Protein AF-A0A2V8C2K3-F1 (afdb_monomer_lite)

Structure (mmCIF, N/CA/C/O backbone):
data_AF-A0A2V8C2K3-F1
#
_entry.id   AF-A0A2V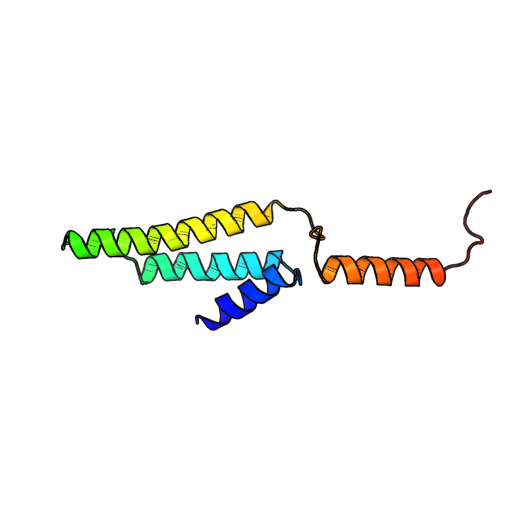8C2K3-F1
#
loop_
_atom_site.group_PDB
_atom_site.id
_atom_site.type_symbol
_atom_site.label_atom_id
_atom_site.label_alt_id
_atom_site.label_comp_id
_atom_site.label_asym_id
_atom_site.label_entity_id
_atom_site.label_seq_id
_atom_site.pdbx_PDB_ins_code
_atom_site.Cartn_x
_at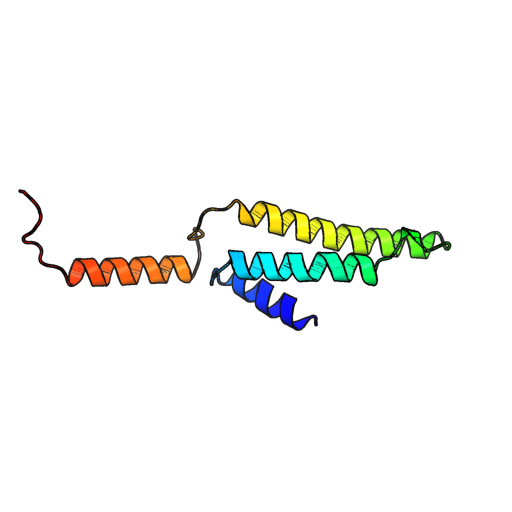om_site.Cartn_y
_atom_site.Cartn_z
_atom_site.occupancy
_atom_site.B_iso_or_equiv
_atom_site.auth_seq_id
_atom_site.auth_comp_id
_atom_site.auth_asym_id
_atom_site.auth_atom_id
_atom_site.pdbx_PDB_model_num
ATOM 1 N N . SER A 1 1 ? -3.426 -12.924 0.527 1.00 62.72 1 SER A N 1
ATOM 2 C CA . SER A 1 1 ? -2.215 -13.324 1.279 1.00 62.72 1 SER A CA 1
ATOM 3 C C . SER A 1 1 ? -1.201 -12.192 1.284 1.00 62.72 1 SER A C 1
ATOM 5 O O . SER A 1 1 ? -1.080 -11.531 0.259 1.00 62.72 1 SER A O 1
ATOM 7 N N . GLY A 1 2 ? -0.443 -11.988 2.371 1.00 72.12 2 GLY A N 1
ATOM 8 C CA . GLY A 1 2 ? 0.571 -10.917 2.471 1.00 72.12 2 GLY A CA 1
ATOM 9 C C . GLY A 1 2 ? 1.671 -10.963 1.398 1.00 72.12 2 GLY A C 1
ATOM 10 O O . GLY A 1 2 ? 2.245 -9.935 1.059 1.00 72.12 2 GLY A O 1
ATOM 11 N N . ALA A 1 3 ? 1.890 -12.123 0.770 1.00 75.06 3 ALA A N 1
ATOM 12 C CA . ALA A 1 3 ? 2.777 -12.268 -0.385 1.00 75.06 3 ALA A CA 1
ATOM 13 C C . ALA A 1 3 ? 2.422 -11.329 -1.560 1.00 75.06 3 ALA A C 1
ATOM 15 O O . ALA A 1 3 ? 3.325 -10.853 -2.240 1.00 75.06 3 ALA A O 1
ATOM 16 N N . MET A 1 4 ? 1.140 -10.997 -1.772 1.00 73.88 4 MET A N 1
ATOM 17 C CA . MET A 1 4 ? 0.737 -10.028 -2.806 1.00 73.88 4 MET A CA 1
ATOM 18 C C . MET A 1 4 ? 1.257 -8.618 -2.522 1.00 73.88 4 MET A C 1
ATOM 20 O O . MET A 1 4 ? 1.614 -7.916 -3.461 1.00 73.88 4 MET A O 1
ATOM 24 N N . LEU A 1 5 ? 1.345 -8.211 -1.252 1.00 76.50 5 LEU A N 1
ATOM 25 C CA . LEU A 1 5 ? 1.920 -6.915 -0.885 1.00 76.50 5 LEU A CA 1
ATOM 26 C C . LEU A 1 5 ? 3.429 -6.884 -1.103 1.00 76.50 5 LEU A C 1
ATOM 28 O O . LEU A 1 5 ? 3.951 -5.866 -1.538 1.00 76.50 5 LEU A O 1
ATOM 32 N N . ILE A 1 6 ? 4.121 -7.997 -0.849 1.00 80.44 6 ILE A N 1
ATOM 33 C CA . ILE A 1 6 ? 5.561 -8.105 -1.111 1.00 80.44 6 ILE A CA 1
ATOM 34 C C . ILE A 1 6 ? 5.818 -8.015 -2.617 1.00 80.44 6 ILE A C 1
ATOM 36 O O . ILE A 1 6 ? 6.627 -7.205 -3.055 1.00 80.44 6 ILE A O 1
ATOM 40 N N . VAL A 1 7 ? 5.093 -8.796 -3.421 1.00 78.88 7 VAL A N 1
ATOM 41 C CA . VAL A 1 7 ? 5.239 -8.787 -4.885 1.00 78.88 7 VAL A CA 1
ATOM 42 C C . VAL A 1 7 ? 4.834 -7.435 -5.479 1.00 78.88 7 VAL A C 1
ATOM 44 O O . VAL A 1 7 ? 5.563 -6.887 -6.303 1.00 78.88 7 VAL A O 1
ATOM 47 N N . GLY A 1 8 ? 3.709 -6.864 -5.038 1.00 75.94 8 GLY A N 1
ATOM 48 C CA . GLY A 1 8 ? 3.255 -5.541 -5.468 1.00 75.94 8 GLY A CA 1
ATOM 49 C C . GLY A 1 8 ? 4.237 -4.438 -5.075 1.00 75.94 8 GLY A C 1
ATOM 50 O O . GLY A 1 8 ? 4.598 -3.615 -5.910 1.00 75.94 8 GLY A O 1
ATOM 51 N N . GLY A 1 9 ? 4.740 -4.464 -3.839 1.00 78.19 9 GLY A N 1
ATOM 52 C CA . GLY A 1 9 ? 5.745 -3.522 -3.349 1.00 78.19 9 GLY A CA 1
ATOM 53 C C . GLY A 1 9 ? 7.064 -3.614 -4.115 1.00 78.19 9 GLY A C 1
ATOM 54 O O . GLY A 1 9 ? 7.602 -2.588 -4.516 1.00 78.19 9 GLY A O 1
ATOM 55 N N . LEU A 1 10 ? 7.553 -4.827 -4.396 1.00 82.00 10 LEU A N 1
ATOM 56 C CA . LEU A 1 10 ? 8.763 -5.036 -5.200 1.00 82.00 10 LEU A CA 1
ATOM 57 C C . LEU A 1 10 ? 8.589 -4.557 -6.647 1.00 82.00 10 LEU A C 1
ATOM 59 O O . LEU A 1 10 ? 9.504 -3.949 -7.192 1.00 82.00 10 LEU A O 1
ATOM 63 N N . SER A 1 11 ? 7.420 -4.777 -7.256 1.00 77.50 11 SER A N 1
ATOM 64 C CA . SER A 1 11 ? 7.092 -4.265 -8.596 1.00 77.50 11 SER A CA 1
ATOM 65 C C . SER A 1 11 ? 7.118 -2.734 -8.644 1.00 77.50 11 SER A C 1
ATOM 67 O O . SER A 1 11 ? 7.696 -2.164 -9.570 1.00 77.50 11 SER A O 1
ATOM 69 N N . VAL A 1 12 ? 6.560 -2.069 -7.626 1.00 80.38 12 VAL A N 1
ATOM 70 C CA . VAL A 1 12 ? 6.584 -0.603 -7.509 1.00 80.38 12 VAL A CA 1
ATOM 71 C C . VAL A 1 12 ? 8.003 -0.085 -7.269 1.00 80.38 12 VAL A C 1
ATOM 73 O O . VAL A 1 12 ? 8.421 0.847 -7.948 1.00 80.38 12 VAL A O 1
ATOM 76 N N . LEU A 1 13 ? 8.766 -0.704 -6.361 1.00 79.88 13 LEU A N 1
ATOM 77 C CA . LEU A 1 13 ? 10.144 -0.301 -6.049 1.00 79.88 13 LEU A CA 1
ATOM 78 C C . LEU A 1 13 ? 11.098 -0.485 -7.233 1.00 79.88 13 LEU A C 1
ATOM 80 O O . LEU A 1 13 ? 11.924 0.382 -7.496 1.00 79.88 13 LEU A O 1
ATOM 84 N N . ALA A 1 14 ? 10.983 -1.600 -7.953 1.00 78.06 14 ALA A N 1
ATOM 85 C CA . ALA A 1 14 ? 11.792 -1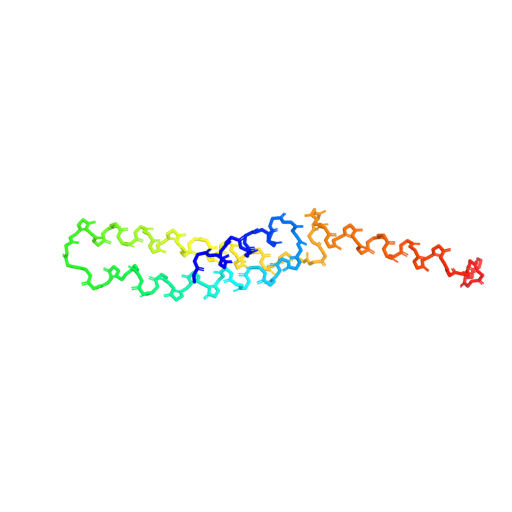.871 -9.138 1.00 78.06 14 ALA A CA 1
ATOM 86 C C . ALA A 1 14 ? 11.326 -1.069 -10.370 1.00 78.06 14 ALA A C 1
ATOM 88 O O . ALA A 1 14 ? 12.017 -1.026 -11.390 1.00 78.06 14 ALA A O 1
ATOM 89 N N . GLY A 1 15 ? 10.138 -0.456 -10.306 1.00 74.56 15 GLY A N 1
ATOM 90 C CA . GLY A 1 15 ? 9.512 0.207 -11.445 1.00 74.56 15 GLY A CA 1
ATOM 91 C C . GLY A 1 15 ? 9.215 -0.756 -12.599 1.00 74.56 15 GLY A C 1
ATOM 92 O O . GLY A 1 15 ? 9.236 -0.340 -13.752 1.00 74.56 15 GLY A O 1
ATOM 93 N N . VAL A 1 16 ? 8.971 -2.036 -12.297 1.00 74.81 16 VAL A N 1
ATOM 94 C CA . VAL A 1 16 ? 8.584 -3.060 -13.279 1.00 74.81 16 VAL A CA 1
ATOM 95 C C . VAL A 1 16 ? 7.066 -3.159 -13.266 1.00 74.81 16 VAL A C 1
ATOM 97 O O . VAL A 1 16 ? 6.487 -3.679 -12.311 1.00 74.81 16 VAL A O 1
ATOM 100 N N . LYS A 1 17 ? 6.409 -2.653 -14.312 1.00 79.50 17 LYS A N 1
ATOM 101 C CA . LYS A 1 17 ? 4.948 -2.510 -14.425 1.00 79.50 17 LYS A CA 1
ATOM 102 C C . LYS A 1 17 ? 4.309 -1.870 -13.176 1.00 79.50 17 LYS A C 1
ATOM 104 O O . LYS A 1 17 ? 3.374 -2.451 -12.610 1.00 79.50 17 LYS A O 1
ATOM 109 N N . PRO A 1 18 ? 4.757 -0.672 -12.751 1.00 80.88 18 PRO A N 1
ATOM 110 C CA . PRO A 1 18 ? 4.376 -0.064 -11.474 1.00 80.88 18 PRO A CA 1
ATOM 111 C C . PRO A 1 18 ? 2.859 0.104 -11.312 1.00 80.88 18 PRO A C 1
ATOM 113 O O . PRO A 1 18 ? 2.333 -0.139 -10.228 1.00 80.88 18 PRO A O 1
ATOM 116 N N . ARG A 1 19 ? 2.111 0.398 -12.386 1.00 84.44 19 ARG A N 1
ATOM 117 C CA . ARG A 1 19 ? 0.636 0.468 -12.336 1.00 84.44 19 ARG A CA 1
ATOM 118 C C . ARG A 1 19 ? -0.032 -0.840 -11.908 1.00 84.44 19 ARG A C 1
ATOM 120 O O . ARG A 1 19 ? -1.028 -0.798 -11.191 1.00 84.44 19 ARG A O 1
ATOM 127 N N . HIS A 1 20 ? 0.505 -1.992 -12.315 1.00 85.69 20 HIS A N 1
ATOM 128 C CA . HIS A 1 20 ? -0.041 -3.297 -11.928 1.00 85.69 20 HIS A CA 1
ATOM 129 C C . HIS A 1 20 ? 0.260 -3.599 -10.455 1.00 85.69 20 HIS A C 1
ATOM 131 O O . HIS A 1 20 ? -0.622 -4.073 -9.740 1.00 85.69 20 HIS A O 1
ATOM 137 N N . GLY A 1 21 ? 1.469 -3.265 -9.988 1.00 85.06 21 GLY A N 1
ATOM 138 C CA . GLY A 1 21 ? 1.836 -3.356 -8.574 1.00 85.06 21 GLY A CA 1
ATOM 139 C C . GLY A 1 21 ? 0.948 -2.478 -7.687 1.00 85.06 21 GLY A C 1
ATOM 140 O O . GLY A 1 21 ? 0.399 -2.962 -6.697 1.00 85.06 21 GLY A O 1
ATOM 141 N N . LEU A 1 22 ? 0.717 -1.222 -8.084 1.00 89.12 22 LEU A N 1
ATOM 142 C CA . LEU A 1 22 ? -0.176 -0.292 -7.382 1.00 89.12 22 LEU A CA 1
ATOM 143 C C . LEU A 1 22 ? -1.627 -0.789 -7.353 1.00 89.12 22 LEU A C 1
ATOM 145 O O . LEU A 1 22 ? -2.253 -0.781 -6.294 1.00 89.12 22 LEU A O 1
ATOM 149 N N . ALA A 1 23 ? -2.153 -1.277 -8.481 1.00 89.56 23 ALA A N 1
ATOM 150 C CA . ALA A 1 23 ? -3.498 -1.847 -8.541 1.00 89.56 23 ALA A CA 1
ATOM 151 C C . ALA A 1 23 ? -3.647 -3.073 -7.623 1.00 89.56 23 ALA A C 1
ATOM 153 O O . ALA A 1 23 ? -4.656 -3.203 -6.931 1.00 89.56 23 ALA A O 1
ATOM 154 N N . ALA A 1 24 ? -2.630 -3.939 -7.560 1.00 89.19 24 ALA A N 1
ATOM 155 C CA . ALA A 1 24 ? -2.615 -5.083 -6.653 1.00 89.19 24 ALA A CA 1
ATOM 156 C C . ALA A 1 24 ? -2.577 -4.654 -5.175 1.00 89.19 24 ALA A C 1
ATOM 158 O O . ALA A 1 24 ? -3.302 -5.223 -4.358 1.00 89.19 24 ALA A O 1
ATOM 159 N N . ILE A 1 25 ? -1.784 -3.631 -4.828 1.00 89.56 25 ILE A N 1
ATOM 160 C CA . ILE A 1 25 ? -1.730 -3.070 -3.469 1.00 89.56 25 ILE A CA 1
ATOM 161 C C . ILE A 1 25 ? -3.099 -2.514 -3.064 1.00 89.56 25 ILE A C 1
ATOM 163 O O . ILE A 1 25 ? -3.613 -2.878 -2.008 1.00 89.56 25 ILE A O 1
ATOM 167 N N . ILE A 1 26 ? -3.718 -1.684 -3.908 1.00 92.94 26 ILE A N 1
ATOM 168 C CA . ILE A 1 26 ? -5.046 -1.106 -3.647 1.00 92.94 26 ILE A CA 1
ATOM 169 C C . ILE A 1 26 ? -6.094 -2.217 -3.505 1.00 92.94 26 ILE A C 1
ATOM 171 O O . ILE A 1 26 ? -6.845 -2.247 -2.528 1.00 92.94 26 ILE A O 1
ATOM 175 N N . GLY A 1 27 ? -6.104 -3.163 -4.449 1.00 92.12 27 GLY A N 1
ATOM 176 C CA . GLY A 1 27 ? -7.031 -4.292 -4.465 1.00 92.12 27 GLY A CA 1
ATOM 177 C C . GLY A 1 27 ? -6.883 -5.226 -3.264 1.00 92.12 27 GLY A C 1
ATOM 178 O O . GLY A 1 27 ? -7.855 -5.864 -2.879 1.00 92.12 27 GLY A O 1
ATOM 179 N N . PHE A 1 28 ? -5.708 -5.285 -2.635 1.00 90.31 28 PHE A N 1
ATOM 180 C CA . PHE A 1 28 ? -5.504 -6.026 -1.392 1.00 90.31 28 PHE A CA 1
ATOM 181 C C . PHE A 1 28 ? -5.891 -5.209 -0.150 1.00 90.31 28 PHE A C 1
ATOM 183 O O . PHE A 1 28 ? -6.597 -5.716 0.723 1.00 90.31 28 PHE A O 1
ATOM 190 N N . LEU A 1 29 ? -5.443 -3.951 -0.060 1.00 92.75 29 LEU A N 1
ATOM 191 C CA . LEU A 1 29 ? -5.593 -3.121 1.140 1.00 92.75 29 LEU A CA 1
ATOM 192 C C . LEU A 1 29 ? -7.044 -2.733 1.434 1.00 92.75 29 LEU A C 1
ATOM 194 O O . LEU A 1 29 ? -7.417 -2.672 2.604 1.00 92.75 29 LEU A O 1
ATOM 198 N N . ILE A 1 30 ? -7.875 -2.492 0.419 1.00 93.94 30 ILE A N 1
ATOM 199 C CA . ILE A 1 30 ? -9.284 -2.127 0.632 1.00 93.94 30 ILE A CA 1
ATOM 200 C C . ILE A 1 30 ? -10.070 -3.270 1.301 1.00 93.94 30 ILE A C 1
ATOM 202 O O . ILE A 1 30 ? -10.575 -3.064 2.408 1.00 93.94 30 ILE A O 1
ATOM 206 N N . PRO A 1 31 ? -10.170 -4.479 0.712 1.00 93.31 31 PRO A N 1
ATOM 207 C CA . PRO A 1 31 ? -10.967 -5.550 1.303 1.00 93.31 31 PRO A CA 1
ATOM 208 C C . PRO A 1 31 ? -10.399 -6.033 2.638 1.00 93.31 31 PRO A C 1
ATOM 210 O O . PRO A 1 31 ? -11.175 -6.297 3.553 1.00 93.31 31 PRO A O 1
ATOM 213 N N . VAL A 1 32 ? -9.070 -6.105 2.795 1.00 92.62 32 VAL A N 1
ATOM 214 C CA . VAL A 1 32 ? -8.477 -6.561 4.062 1.00 92.62 32 VAL A CA 1
ATOM 215 C C . VAL A 1 32 ? -8.747 -5.570 5.196 1.00 92.62 32 VAL A C 1
ATOM 217 O O . VAL A 1 32 ? -9.068 -5.995 6.300 1.00 92.62 32 VAL A O 1
ATOM 220 N N . SER A 1 33 ? -8.711 -4.259 4.927 1.00 93.69 33 SER A N 1
ATOM 221 C CA . SER A 1 33 ? -9.049 -3.236 5.928 1.00 93.69 33 SER A CA 1
ATOM 222 C C . SER A 1 33 ? -10.509 -3.323 6.352 1.00 93.69 33 SER A C 1
ATOM 224 O O . SER A 1 33 ? -10.797 -3.236 7.540 1.00 93.69 33 SER A O 1
ATOM 226 N N . LEU A 1 34 ? -11.420 -3.546 5.397 1.00 93.19 34 LEU A N 1
ATOM 227 C CA . LEU A 1 34 ? -12.848 -3.693 5.682 1.00 93.19 34 LEU A CA 1
ATOM 228 C C . LEU A 1 34 ? -13.182 -4.981 6.447 1.00 93.19 34 LEU A C 1
ATOM 230 O O . LEU A 1 34 ? -14.166 -5.012 7.178 1.00 93.19 34 LEU A O 1
ATOM 234 N N . GLN A 1 35 ? -12.386 -6.040 6.281 1.00 93.00 35 GLN A N 1
ATOM 235 C CA . GLN A 1 35 ? -12.602 -7.320 6.959 1.00 93.00 35 GLN A CA 1
ATOM 236 C C . GLN A 1 35 ? -11.913 -7.399 8.325 1.00 93.00 35 GLN A C 1
ATOM 238 O O . GLN A 1 35 ? -12.509 -7.918 9.265 1.00 93.00 35 GLN A O 1
ATOM 243 N N . MET A 1 36 ? -10.673 -6.912 8.437 1.00 90.88 36 MET A N 1
ATOM 244 C CA . MET A 1 36 ? -9.846 -7.078 9.638 1.00 90.88 36 MET A CA 1
ATOM 245 C C . MET A 1 36 ? -9.941 -5.900 10.609 1.00 90.88 36 MET A C 1
ATOM 247 O O . MET A 1 36 ? -9.854 -6.135 11.806 1.00 90.88 36 MET A O 1
ATOM 251 N N . HIS A 1 37 ? -10.156 -4.669 10.124 1.00 94.25 37 HIS A N 1
ATOM 252 C CA . HIS A 1 37 ? -10.141 -3.456 10.954 1.00 94.25 37 HIS A CA 1
ATOM 253 C C . HIS A 1 37 ? -11.518 -2.796 11.079 1.00 94.25 37 HIS A C 1
ATOM 255 O O . HIS A 1 37 ? -11.718 -1.625 10.745 1.00 94.25 37 HIS A O 1
ATOM 261 N N . ARG A 1 38 ? -12.494 -3.575 11.558 1.00 92.94 38 ARG A N 1
ATOM 262 C CA . ARG A 1 38 ? -13.916 -3.199 11.677 1.00 92.94 38 ARG A CA 1
ATOM 263 C C . ARG A 1 38 ? -14.190 -2.358 12.927 1.00 92.94 38 ARG A C 1
ATOM 265 O O . ARG A 1 38 ? -14.996 -2.724 13.777 1.00 92.94 38 ARG A O 1
ATOM 272 N N . PHE A 1 39 ? -13.544 -1.199 13.038 1.00 93.50 39 PHE A N 1
ATOM 273 C CA . PHE A 1 39 ? -13.669 -0.313 14.207 1.00 93.50 39 PHE A CA 1
ATOM 274 C C . PHE A 1 39 ? -15.109 0.167 14.484 1.00 93.50 39 PHE A C 1
ATOM 276 O O . PHE A 1 39 ? -15.424 0.600 15.591 1.00 93.50 39 PHE A O 1
ATOM 283 N N . TRP A 1 40 ? -15.996 0.124 13.486 1.00 93.38 40 TRP A N 1
ATOM 284 C CA . TRP A 1 40 ? -17.408 0.501 13.620 1.00 93.38 40 TRP A CA 1
ATOM 285 C C . TRP A 1 40 ? -18.256 -0.527 14.382 1.00 93.38 40 TRP A C 1
ATOM 287 O O . TRP A 1 40 ? -19.338 -0.175 14.842 1.00 93.38 40 TRP A O 1
ATOM 297 N N . GLU A 1 41 ? -17.779 -1.762 14.539 1.00 94.31 41 GLU A N 1
ATOM 298 C CA . GLU A 1 41 ? -18.455 -2.822 15.304 1.00 94.31 41 GLU A CA 1
ATOM 299 C C . GLU A 1 41 ? -17.897 -3.003 16.719 1.00 94.31 41 GLU A C 1
ATOM 301 O O . GLU A 1 41 ? -18.502 -3.701 17.531 1.00 94.31 41 GLU A O 1
ATOM 306 N N . GLU A 1 42 ? -16.769 -2.363 17.030 1.00 95.19 42 GLU A N 1
ATOM 307 C CA . GLU A 1 42 ? -16.131 -2.455 18.340 1.00 95.19 42 GLU A CA 1
ATOM 308 C C . GLU A 1 42 ? -16.806 -1.518 19.355 1.00 95.19 42 GLU A C 1
ATOM 310 O O . GLU A 1 42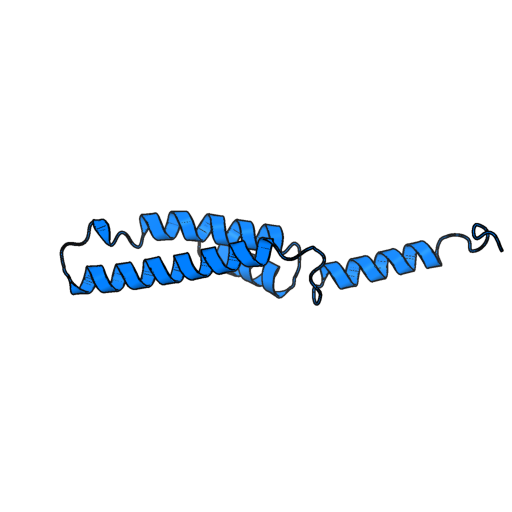 ? -17.071 -0.342 19.074 1.00 95.19 42 GLU A O 1
ATOM 315 N N . GLN A 1 43 ? -17.084 -2.054 20.545 1.00 94.56 43 GLN A N 1
ATOM 316 C CA . GLN A 1 43 ? -17.742 -1.335 21.639 1.00 94.56 43 GLN A CA 1
ATOM 317 C C . GLN A 1 43 ? -16.756 -0.886 22.714 1.00 94.56 43 GLN A C 1
ATOM 319 O O . GLN A 1 43 ? -17.012 0.110 23.391 1.00 94.56 43 GLN A O 1
ATOM 324 N N . ASP A 1 44 ? -1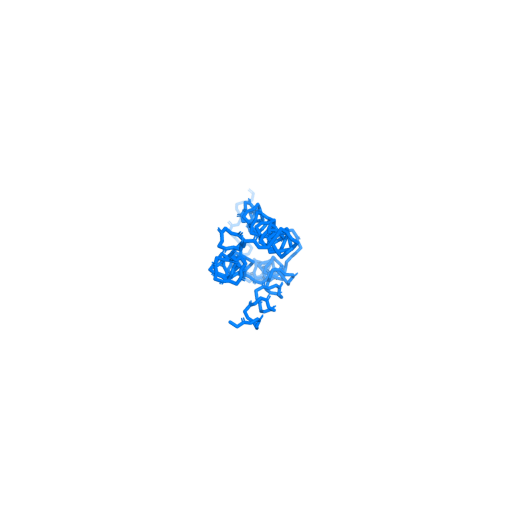5.629 -1.585 22.855 1.00 96.62 44 ASP A N 1
ATOM 325 C CA . ASP A 1 44 ? -14.568 -1.174 23.761 1.00 96.62 44 ASP A CA 1
ATOM 326 C C . ASP A 1 44 ? -13.824 0.061 23.203 1.00 96.62 44 ASP A C 1
ATOM 328 O O . ASP A 1 44 ? -13.311 0.014 22.078 1.00 96.62 44 ASP A O 1
ATOM 332 N N . PRO A 1 45 ? -13.745 1.184 23.945 1.00 94.62 45 PRO A N 1
ATOM 333 C CA . PRO A 1 45 ? -13.129 2.413 23.445 1.00 94.62 45 PRO A CA 1
ATOM 334 C C . PRO A 1 45 ? -11.650 2.272 23.057 1.00 94.62 45 PRO A C 1
ATOM 336 O O . PRO A 1 45 ? -11.223 2.875 22.068 1.00 94.62 45 PRO A O 1
ATOM 339 N N . GLU A 1 46 ? -10.865 1.483 23.797 1.00 96.00 46 GLU A N 1
ATOM 340 C CA . GLU A 1 46 ? -9.430 1.318 23.532 1.00 96.00 46 GLU A CA 1
ATOM 341 C C . GLU A 1 46 ? -9.189 0.472 22.279 1.00 96.00 46 GLU A C 1
ATOM 343 O O . GLU A 1 46 ? -8.398 0.845 21.400 1.00 96.00 46 GLU A O 1
ATOM 348 N N . LYS A 1 47 ? -9.920 -0.638 22.142 1.00 94.88 47 LYS A N 1
ATOM 349 C CA . LYS A 1 47 ? -9.874 -1.471 20.935 1.00 94.88 47 LYS A CA 1
ATOM 350 C C . LYS A 1 47 ? -10.376 -0.714 19.718 1.00 94.88 47 LYS A C 1
ATOM 352 O O . LYS A 1 47 ? -9.720 -0.737 18.679 1.00 94.88 47 LYS A O 1
ATOM 357 N N . LYS A 1 48 ? -11.472 0.037 19.845 1.00 96.38 48 LYS A N 1
ATOM 358 C CA . LYS A 1 48 ? -12.016 0.850 18.751 1.00 96.38 48 LYS A CA 1
ATOM 359 C C . LYS A 1 48 ? -10.999 1.864 18.243 1.00 96.38 48 LYS A C 1
ATOM 361 O O . LYS A 1 48 ? -10.847 2.024 17.030 1.00 96.38 48 LYS A O 1
ATOM 366 N N . MET A 1 49 ? -10.287 2.537 19.148 1.00 97.12 49 MET A N 1
ATOM 367 C CA . MET A 1 49 ? -9.230 3.476 18.775 1.00 97.12 49 MET A CA 1
ATOM 368 C C . MET A 1 49 ? -8.093 2.763 18.034 1.00 97.12 49 MET A C 1
ATOM 370 O O . MET A 1 49 ? -7.650 3.235 16.987 1.00 97.12 49 MET A O 1
ATOM 374 N N . THR A 1 50 ? -7.668 1.603 18.533 1.00 96.56 50 THR A N 1
ATOM 375 C CA . THR A 1 50 ? -6.601 0.796 17.928 1.00 96.56 50 THR A CA 1
ATOM 376 C C . THR A 1 50 ? -6.979 0.339 16.515 1.00 96.56 50 THR A C 1
ATOM 378 O O . THR A 1 50 ? -6.235 0.589 15.564 1.00 96.56 50 THR A O 1
ATOM 381 N N . GLU A 1 51 ? -8.174 -0.227 16.339 1.00 96.38 51 GLU A N 1
ATOM 382 C CA . GLU A 1 51 ? -8.699 -0.646 15.034 1.00 96.38 51 GLU A CA 1
ATOM 383 C C . GLU A 1 51 ? -8.857 0.532 14.064 1.00 96.38 51 GLU A C 1
ATOM 385 O O . GLU A 1 51 ? -8.498 0.428 12.889 1.00 96.38 51 GLU A O 1
ATOM 390 N N . THR A 1 52 ? -9.306 1.692 14.554 1.00 96.56 52 THR A N 1
ATOM 391 C CA . THR A 1 52 ? -9.394 2.917 13.740 1.00 96.56 52 THR A CA 1
ATOM 392 C C . THR A 1 52 ? -8.014 3.340 13.233 1.00 96.56 52 THR A C 1
ATOM 394 O O . THR A 1 52 ? -7.865 3.683 12.060 1.00 96.56 52 THR A O 1
ATOM 397 N N . ILE A 1 53 ? -6.980 3.286 14.081 1.00 96.88 53 ILE A N 1
ATOM 398 C CA . ILE A 1 53 ? -5.602 3.625 13.693 1.00 96.88 53 ILE A CA 1
ATOM 399 C C . ILE A 1 53 ? -5.098 2.676 12.602 1.00 96.88 53 ILE A C 1
ATOM 401 O O . ILE A 1 53 ? -4.514 3.131 11.616 1.00 96.88 53 ILE A O 1
ATOM 405 N N . HIS A 1 54 ? -5.313 1.368 12.749 1.00 95.56 54 HIS A N 1
ATOM 406 C CA . HIS A 1 54 ? -4.881 0.392 11.749 1.00 95.56 54 HIS A CA 1
ATOM 407 C C . HIS A 1 54 ? -5.628 0.546 10.419 1.00 95.56 54 HIS A C 1
ATOM 409 O O . HIS A 1 54 ? -4.995 0.555 9.359 1.00 95.56 54 HIS A O 1
ATOM 415 N N . PHE A 1 55 ? -6.942 0.771 10.470 1.00 96.44 55 PHE A N 1
ATOM 416 C CA . PHE A 1 55 ? -7.744 1.094 9.294 1.00 96.44 55 PHE A CA 1
ATOM 417 C C . PHE A 1 55 ? -7.201 2.334 8.570 1.00 96.44 55 PHE A C 1
ATOM 419 O O . PHE A 1 55 ? -6.928 2.292 7.369 1.00 96.44 55 PHE A O 1
ATOM 426 N N . MET A 1 56 ? -6.970 3.425 9.305 1.00 97.06 56 MET A N 1
ATOM 427 C CA . MET A 1 56 ? -6.483 4.683 8.732 1.00 97.06 56 MET A CA 1
ATOM 428 C C . MET A 1 56 ? -5.068 4.567 8.160 1.00 97.06 56 MET A C 1
ATOM 430 O O . MET A 1 56 ? -4.795 5.154 7.115 1.00 97.06 56 MET A O 1
ATOM 434 N N . LYS A 1 57 ? -4.180 3.769 8.768 1.00 95.81 57 LYS A N 1
ATOM 435 C CA . LYS A 1 57 ? -2.858 3.463 8.191 1.00 95.81 57 LYS A CA 1
ATOM 436 C C . LYS A 1 57 ? -2.986 2.819 6.812 1.00 95.81 57 LYS A C 1
ATOM 438 O O . LYS A 1 57 ? -2.318 3.251 5.874 1.00 95.81 57 LYS A O 1
ATOM 443 N N . ASN A 1 58 ? -3.872 1.837 6.661 1.00 95.12 58 ASN A N 1
ATOM 444 C CA . ASN A 1 58 ? -4.093 1.203 5.363 1.00 95.12 58 ASN A CA 1
ATOM 445 C C . ASN A 1 58 ? -4.740 2.166 4.359 1.00 95.12 58 ASN A C 1
ATOM 447 O O . ASN A 1 58 ? -4.361 2.163 3.190 1.00 95.12 58 ASN A O 1
ATOM 451 N N . MET A 1 59 ? -5.665 3.028 4.795 1.00 96.75 59 MET A N 1
ATOM 452 C CA . MET A 1 59 ? -6.265 4.045 3.920 1.00 96.75 59 MET A CA 1
ATOM 453 C C . MET A 1 59 ? -5.249 5.094 3.460 1.00 96.75 59 MET A C 1
ATOM 455 O O . MET A 1 59 ? -5.281 5.498 2.300 1.00 96.75 59 MET A O 1
ATOM 459 N N . ALA A 1 60 ? -4.299 5.482 4.315 1.00 96.44 60 ALA A N 1
ATOM 460 C CA . ALA A 1 60 ? -3.198 6.360 3.927 1.00 96.44 60 ALA A CA 1
ATOM 461 C C . ALA A 1 60 ? -2.319 5.718 2.838 1.00 96.44 60 ALA A C 1
ATOM 463 O O . ALA A 1 60 ? -1.962 6.382 1.865 1.00 96.44 60 ALA A O 1
ATOM 464 N N . LEU A 1 61 ? -2.028 4.416 2.952 1.00 94.38 61 LEU A N 1
ATOM 465 C CA . LEU A 1 61 ? -1.295 3.663 1.927 1.00 94.38 61 LEU A CA 1
ATOM 466 C C . LEU A 1 61 ? -2.079 3.543 0.612 1.00 94.38 61 LEU A C 1
ATOM 468 O O . LEU A 1 61 ? -1.493 3.692 -0.459 1.00 94.38 61 LEU A O 1
ATOM 472 N N . VAL A 1 62 ? -3.398 3.324 0.670 1.00 95.12 62 VAL A N 1
ATOM 473 C CA . VAL A 1 62 ? -4.266 3.352 -0.521 1.00 95.12 62 VAL A CA 1
ATOM 474 C C . VAL A 1 62 ? -4.241 4.735 -1.173 1.00 95.12 62 VAL A C 1
ATOM 476 O O . VAL A 1 62 ? -4.074 4.830 -2.386 1.00 95.12 62 VAL A O 1
ATOM 479 N N . GLY A 1 63 ? -4.347 5.806 -0.382 1.00 95.06 63 GLY A N 1
ATOM 480 C CA . GLY A 1 63 ? -4.247 7.183 -0.865 1.00 95.06 63 GLY A CA 1
ATOM 481 C C . GLY A 1 63 ? -2.917 7.457 -1.567 1.00 95.06 63 GLY A C 1
ATOM 482 O O . GLY A 1 63 ? -2.912 7.972 -2.682 1.00 95.06 63 GLY A O 1
ATOM 483 N N . ALA A 1 64 ? -1.798 7.037 -0.970 1.00 93.56 64 ALA A N 1
ATOM 484 C CA . ALA A 1 64 ? -0.479 7.134 -1.593 1.00 93.56 64 ALA A CA 1
ATOM 485 C C . ALA A 1 64 ? -0.392 6.325 -2.900 1.00 93.56 64 ALA A C 1
ATOM 487 O O . ALA A 1 64 ? 0.123 6.810 -3.902 1.00 93.56 64 ALA A O 1
ATOM 488 N N . ALA A 1 65 ? -0.942 5.110 -2.935 1.00 92.06 65 ALA A N 1
ATOM 489 C CA . ALA A 1 65 ? -0.948 4.311 -4.155 1.00 92.06 65 ALA A CA 1
ATOM 490 C C . ALA A 1 65 ? -1.781 4.964 -5.278 1.00 92.06 65 ALA A C 1
ATOM 492 O O . ALA A 1 65 ? -1.383 4.937 -6.443 1.00 92.06 65 ALA A O 1
ATOM 493 N N . LEU A 1 66 ? -2.909 5.596 -4.935 1.00 92.88 66 LEU A N 1
ATOM 494 C CA . LEU A 1 66 ? -3.752 6.332 -5.881 1.00 92.88 66 LEU A CA 1
ATOM 495 C C . LEU A 1 66 ? -3.061 7.583 -6.436 1.00 92.88 66 LEU A C 1
ATOM 497 O O . LEU A 1 66 ? -3.183 7.856 -7.631 1.00 92.88 66 LEU A O 1
ATOM 501 N N . THR A 1 67 ? -2.320 8.332 -5.613 1.00 92.50 67 THR A N 1
ATOM 502 C CA . THR A 1 67 ? -1.556 9.491 -6.103 1.00 92.50 67 THR A CA 1
ATOM 503 C C . THR A 1 67 ? -0.408 9.055 -7.010 1.00 92.50 67 THR A C 1
ATOM 505 O O . THR A 1 67 ? -0.190 9.6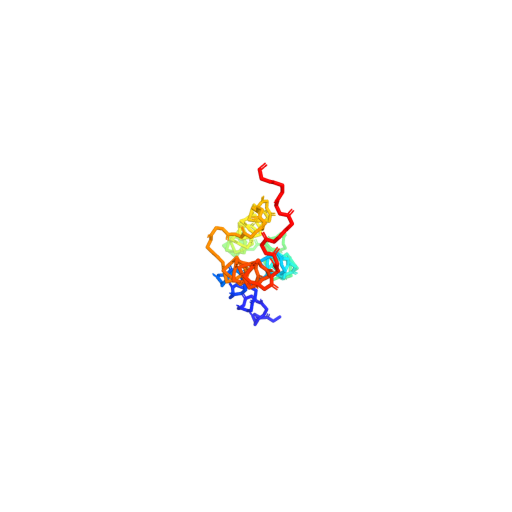71 -8.050 1.00 92.50 67 THR A O 1
ATOM 508 N N . MET A 1 68 ? 0.268 7.946 -6.694 1.00 89.00 68 MET A N 1
ATOM 509 C CA . MET A 1 68 ? 1.330 7.391 -7.540 1.00 89.00 68 MET A CA 1
ATOM 510 C C . MET A 1 68 ? 0.825 6.910 -8.909 1.00 89.00 68 MET A C 1
ATOM 512 O O . MET A 1 68 ? 1.573 6.972 -9.882 1.00 89.00 68 MET A O 1
ATOM 516 N N . LEU A 1 69 ? -0.443 6.492 -9.032 1.00 87.88 69 LEU A N 1
ATOM 517 C CA . LEU A 1 69 ? -1.044 6.152 -10.332 1.00 87.88 69 LEU A CA 1
ATOM 518 C C . LEU A 1 69 ? -1.152 7.349 -11.292 1.00 87.88 69 LEU A C 1
ATOM 520 O O . LEU A 1 69 ? -1.305 7.135 -12.494 1.00 87.88 69 LEU A O 1
ATOM 524 N N . GLN A 1 70 ? -1.075 8.585 -10.788 1.00 89.00 70 GLN A N 1
ATOM 525 C CA . GLN A 1 70 ? -1.077 9.798 -11.616 1.00 89.00 70 GLN A CA 1
ATOM 526 C C . GLN A 1 70 ? 0.294 10.089 -12.246 1.00 89.00 70 GLN A C 1
ATOM 528 O O . GLN A 1 70 ? 0.401 10.945 -13.122 1.00 89.00 70 GLN A O 1
ATOM 533 N N . ILE A 1 71 ? 1.352 9.392 -11.819 1.00 86.31 71 ILE A N 1
ATOM 534 C CA . ILE A 1 71 ? 2.694 9.551 -12.379 1.00 86.31 71 ILE A CA 1
ATOM 535 C C . ILE A 1 71 ? 2.750 8.830 -13.732 1.00 86.31 71 ILE A C 1
ATOM 537 O O . ILE A 1 71 ? 2.526 7.619 -13.811 1.00 86.31 71 ILE A O 1
ATOM 541 N N . ASN A 1 72 ? 3.061 9.575 -14.797 1.00 81.81 72 ASN A N 1
ATOM 542 C CA . ASN A 1 72 ? 3.180 9.031 -16.151 1.00 81.81 72 ASN A CA 1
ATOM 543 C C . ASN A 1 72 ? 4.312 7.997 -16.249 1.00 81.81 72 ASN A C 1
ATOM 545 O O . ASN A 1 72 ? 5.371 8.153 -15.643 1.00 81.81 72 ASN A O 1
ATOM 549 N N . GLU A 1 73 ? 4.086 6.944 -17.036 1.00 77.12 73 GLU A N 1
ATOM 550 C CA . GLU A 1 73 ? 5.108 5.942 -17.345 1.00 77.12 73 GLU A CA 1
ATOM 551 C C . GLU A 1 73 ? 5.930 6.350 -18.586 1.00 77.12 73 GLU A C 1
ATOM 553 O O . GLU A 1 73 ? 5.357 6.876 -19.545 1.00 77.12 73 GLU A O 1
ATOM 558 N N . PRO A 1 74 ? 7.236 6.030 -18.634 1.00 79.12 74 PRO A N 1
ATOM 559 C CA . PRO A 1 74 ? 8.003 5.342 -17.593 1.00 79.12 74 PRO A CA 1
ATOM 560 C C . PRO A 1 74 ? 8.327 6.266 -16.412 1.00 79.12 74 PRO A C 1
ATOM 562 O O . PRO A 1 74 ? 8.507 7.470 -16.578 1.00 79.12 74 PRO A O 1
ATOM 565 N N . TRP A 1 75 ? 8.400 5.700 -15.205 1.00 80.19 75 TRP A N 1
ATOM 566 C CA . TRP A 1 75 ? 8.831 6.468 -14.036 1.00 80.19 75 TRP A CA 1
ATOM 567 C C . TRP A 1 75 ? 10.295 6.907 -14.199 1.00 80.19 75 TRP A C 1
ATOM 569 O O . TRP A 1 75 ? 11.082 6.120 -14.736 1.00 80.19 75 TRP A O 1
ATOM 579 N N . PRO A 1 76 ? 10.683 8.103 -13.702 1.00 72.81 76 PRO A N 1
ATOM 580 C CA . PRO A 1 76 ? 12.012 8.687 -13.931 1.00 72.81 76 PRO A CA 1
ATOM 581 C C . PRO A 1 76 ? 13.183 7.770 -13.566 1.00 72.81 76 PRO A C 1
ATOM 583 O O . PRO A 1 76 ? 14.235 7.827 -14.192 1.00 72.81 76 PRO A O 1
ATOM 586 N N . VAL A 1 77 ? 12.991 6.912 -12.561 1.00 76.25 77 VAL A N 1
ATOM 587 C CA . VAL A 1 77 ? 13.931 5.857 -12.178 1.00 76.25 77 VAL A CA 1
ATOM 588 C C . VAL A 1 77 ? 13.154 4.544 -12.153 1.00 76.25 77 VAL A C 1
ATOM 590 O O . VAL A 1 77 ? 12.460 4.241 -11.186 1.00 76.25 77 VAL A O 1
ATOM 593 N N . SER A 1 78 ? 13.209 3.790 -13.250 1.00 81.69 78 SER A N 1
ATOM 594 C CA . SER A 1 78 ? 12.555 2.484 -13.374 1.00 81.69 78 SER A CA 1
ATOM 595 C C . SER A 1 78 ? 13.325 1.557 -14.310 1.00 81.69 78 SER A C 1
ATOM 597 O O . SER A 1 78 ? 13.914 2.011 -15.292 1.00 81.69 78 SER A O 1
ATOM 599 N N . ILE A 1 79 ? 13.292 0.248 -14.029 1.00 77.00 79 ILE A N 1
ATOM 600 C CA . ILE A 1 79 ? 13.887 -0.768 -14.915 1.00 77.00 79 ILE A CA 1
ATOM 601 C C . ILE A 1 79 ? 13.183 -0.769 -16.281 1.00 77.00 79 ILE A C 1
ATOM 603 O O . ILE A 1 79 ? 13.839 -0.911 -17.312 1.00 77.00 79 ILE A O 1
ATOM 607 N N . ASP A 1 80 ? 11.864 -0.552 -16.306 1.00 75.00 80 ASP A N 1
ATOM 608 C CA . ASP A 1 80 ? 11.098 -0.453 -17.553 1.00 75.00 80 ASP A CA 1
ATOM 609 C C . ASP A 1 80 ? 11.533 0.748 -18.413 1.00 75.00 80 ASP A C 1
ATOM 611 O O . ASP A 1 80 ? 11.567 0.637 -19.641 1.00 75.00 80 ASP A O 1
ATOM 615 N N . GLY A 1 81 ? 11.890 1.878 -17.787 1.00 73.06 81 GLY A N 1
ATOM 616 C CA . GLY A 1 81 ? 12.456 3.041 -18.475 1.00 73.06 81 GLY A CA 1
ATOM 617 C C . GLY A 1 81 ? 13.799 2.721 -19.128 1.00 73.06 81 GLY A C 1
ATOM 618 O O . GLY A 1 81 ? 13.941 2.881 -20.338 1.00 73.06 81 GLY A O 1
ATOM 619 N N . ALA A 1 82 ? 14.736 2.158 -18.358 1.00 75.06 82 ALA A N 1
ATOM 620 C CA . ALA A 1 82 ? 16.056 1.776 -18.865 1.00 75.06 82 ALA A CA 1
ATOM 621 C C . ALA A 1 82 ? 15.973 0.773 -20.034 1.00 75.06 82 ALA A C 1
ATOM 623 O O . ALA A 1 82 ? 16.656 0.932 -21.044 1.00 75.06 82 ALA A O 1
ATOM 624 N N . ARG A 1 83 ? 15.077 -0.222 -19.941 1.00 69.44 83 ARG A N 1
ATOM 625 C CA . ARG A 1 83 ? 14.866 -1.214 -21.006 1.00 69.44 83 ARG A CA 1
ATOM 626 C C . ARG A 1 83 ? 14.291 -0.597 -22.284 1.00 69.44 83 ARG A C 1
ATOM 628 O O . ARG A 1 83 ? 14.690 -0.984 -23.381 1.00 69.44 83 ARG A O 1
ATOM 635 N N . ARG A 1 84 ? 13.346 0.344 -22.162 1.00 69.69 84 ARG A N 1
ATOM 636 C CA . ARG A 1 84 ? 12.772 1.050 -23.323 1.00 69.69 84 ARG A CA 1
ATOM 637 C C . ARG A 1 84 ? 13.821 1.861 -24.070 1.00 69.69 84 ARG A C 1
ATOM 639 O O . ARG A 1 84 ? 13.804 1.860 -25.301 1.00 69.69 84 ARG A O 1
ATOM 646 N N . ASP A 1 85 ? 14.712 2.521 -23.341 1.00 72.00 85 ASP A N 1
ATOM 647 C CA . ASP A 1 85 ? 15.775 3.323 -23.938 1.00 72.00 85 ASP A CA 1
ATOM 648 C C . ASP A 1 85 ? 16.758 2.431 -24.709 1.00 72.00 85 ASP A C 1
ATOM 650 O O . ASP A 1 85 ? 17.023 2.688 -25.883 1.00 72.00 85 ASP A O 1
ATOM 654 N N . GLU A 1 86 ? 17.209 1.317 -24.121 1.00 69.38 86 GLU A N 1
ATOM 655 C CA . GLU A 1 86 ? 18.056 0.330 -24.810 1.00 69.38 86 GLU A CA 1
ATOM 656 C C . GLU A 1 86 ? 17.396 -0.232 -26.082 1.00 69.38 86 GLU A C 1
ATOM 658 O O . GLU A 1 86 ? 18.019 -0.271 -27.146 1.00 69.38 86 GLU A O 1
ATOM 663 N N . GLU A 1 87 ? 16.118 -0.625 -26.019 1.00 70.62 87 GLU A N 1
ATOM 664 C CA . GLU A 1 87 ? 15.376 -1.125 -27.185 1.00 70.62 87 GLU A CA 1
ATOM 665 C C . GLU A 1 87 ? 15.232 -0.059 -28.291 1.00 70.62 87 GLU A C 1
ATOM 667 O O . GLU A 1 87 ? 15.282 -0.388 -29.482 1.00 70.62 87 GLU A O 1
ATOM 672 N N . MET A 1 88 ? 15.079 1.219 -27.923 1.00 65.69 88 MET A N 1
ATOM 673 C CA . MET A 1 88 ? 15.059 2.342 -28.864 1.00 65.69 88 MET A CA 1
ATOM 674 C C . MET A 1 88 ? 16.421 2.518 -29.545 1.00 65.69 88 MET A C 1
ATOM 676 O O . MET A 1 88 ? 16.472 2.585 -30.776 1.00 65.69 88 MET A O 1
ATOM 680 N N . PHE A 1 89 ? 17.519 2.519 -28.783 1.00 65.94 89 PHE A N 1
ATOM 681 C CA . PHE A 1 89 ? 18.875 2.617 -29.331 1.00 65.94 89 PHE A CA 1
ATOM 682 C C . PHE A 1 89 ? 19.207 1.455 -30.264 1.00 65.94 89 PHE A C 1
ATOM 684 O O . PHE A 1 89 ? 19.754 1.683 -31.338 1.00 65.94 89 PHE A O 1
ATOM 691 N N . VAL A 1 90 ? 18.827 0.223 -29.920 1.00 68.19 90 VAL A N 1
ATOM 692 C CA . VAL A 1 90 ? 19.025 -0.943 -30.798 1.00 68.19 90 VAL A CA 1
ATOM 693 C C . VAL A 1 90 ? 18.198 -0.813 -32.082 1.00 68.19 90 VAL A C 1
ATOM 695 O O . VAL A 1 90 ? 18.689 -1.113 -33.171 1.00 68.19 90 VAL A O 1
ATOM 698 N N . ARG A 1 91 ? 16.956 -0.314 -31.995 1.00 64.88 91 ARG A N 1
ATOM 699 C CA . ARG A 1 91 ? 16.115 -0.060 -33.178 1.00 64.88 91 ARG A CA 1
ATOM 700 C C . ARG A 1 91 ? 16.653 1.049 -34.079 1.00 64.88 91 ARG A C 1
ATOM 702 O O . ARG A 1 91 ? 16.489 0.933 -35.291 1.00 64.88 91 ARG A O 1
ATOM 709 N N . LEU A 1 92 ? 17.251 2.097 -33.514 1.00 66.94 92 LEU A N 1
ATOM 710 C CA . LEU A 1 92 ? 17.854 3.203 -34.266 1.00 66.94 92 LEU A CA 1
ATOM 711 C C . LEU A 1 92 ? 19.232 2.827 -34.826 1.00 66.94 92 LEU A C 1
ATOM 713 O O . LEU A 1 92 ? 19.512 3.094 -35.987 1.00 66.94 92 LEU A O 1
ATOM 717 N N . GLY A 1 93 ? 20.058 2.125 -34.051 1.00 66.56 93 GLY A N 1
ATOM 718 C CA . GLY A 1 93 ? 21.354 1.606 -34.494 1.00 66.56 93 GLY A CA 1
ATOM 719 C C . GLY A 1 93 ? 21.240 0.505 -35.555 1.00 66.56 93 GLY A C 1
ATOM 720 O O . GLY A 1 93 ? 22.174 0.298 -36.323 1.00 66.56 93 GLY A O 1
ATOM 721 N N . GLY A 1 94 ? 20.090 -0.177 -35.627 1.00 67.06 94 GLY A N 1
ATOM 722 C CA . GLY A 1 94 ? 19.788 -1.213 -36.619 1.00 67.06 94 GLY A CA 1
ATOM 723 C C . GLY A 1 94 ? 18.968 -0.759 -37.836 1.00 67.06 94 GLY A C 1
ATOM 724 O O . GLY A 1 94 ? 18.706 -1.587 -38.709 1.00 67.06 94 GLY A O 1
ATOM 725 N N . ARG A 1 95 ? 18.535 0.510 -37.927 1.00 61.34 95 ARG A N 1
ATOM 726 C CA . ARG A 1 95 ? 17.757 1.036 -39.067 1.00 61.34 95 ARG A CA 1
ATOM 727 C C . ARG A 1 95 ? 18.492 2.169 -39.781 1.00 61.34 95 ARG A C 1
ATOM 729 O O . ARG A 1 95 ? 18.549 3.288 -39.295 1.00 61.34 95 ARG A O 1
ATOM 736 N N . ASP A 1 96 ? 19.016 1.806 -40.954 1.00 65.00 96 ASP A N 1
ATOM 737 C CA . ASP A 1 96 ? 19.387 2.617 -42.123 1.00 65.00 96 ASP A CA 1
ATOM 738 C C . ASP A 1 96 ? 19.361 4.147 -41.919 1.00 65.00 96 ASP A C 1
ATOM 740 O O . ASP A 1 96 ? 18.330 4.810 -42.048 1.00 65.00 96 ASP A O 1
ATOM 744 N N . LEU A 1 97 ? 20.547 4.728 -41.723 1.00 56.91 97 LEU A N 1
ATOM 745 C CA . LEU A 1 97 ? 20.811 6.175 -41.680 1.00 56.91 97 LEU A CA 1
ATOM 746 C C . LEU A 1 97 ? 20.490 6.913 -43.005 1.00 56.91 97 LEU A C 1
ATOM 748 O O . LEU A 1 97 ? 20.814 8.086 -43.154 1.00 56.91 97 LEU A O 1
ATOM 752 N N . ARG A 1 98 ? 19.868 6.244 -43.986 1.00 60.16 98 ARG A N 1
ATOM 753 C CA . ARG A 1 98 ? 19.537 6.779 -45.319 1.00 60.16 98 ARG A CA 1
ATOM 754 C C . ARG A 1 98 ? 18.161 7.439 -45.424 1.00 60.16 98 ARG A C 1
ATOM 756 O O . ARG A 1 98 ? 17.847 7.985 -46.475 1.00 60.16 98 ARG A O 1
ATOM 763 N N . ALA A 1 99 ? 17.334 7.374 -44.381 1.00 57.03 99 ALA A N 1
ATOM 764 C CA . ALA A 1 99 ? 15.968 7.907 -44.413 1.00 57.03 99 ALA A CA 1
ATOM 765 C C . ALA A 1 99 ? 15.820 9.318 -43.812 1.00 57.03 99 ALA A C 1
ATOM 767 O O . ALA A 1 99 ? 14.702 9.824 -43.730 1.00 57.03 99 ALA A O 1
ATOM 768 N N . LEU A 1 100 ? 16.913 9.961 -43.393 1.00 56.72 100 LEU A N 1
ATOM 769 C CA . LEU A 1 100 ? 16.868 11.357 -42.964 1.00 56.72 100 LEU A CA 1
ATOM 770 C C . LEU A 1 100 ? 17.001 12.260 -44.201 1.00 56.72 100 LEU A C 1
ATOM 772 O O . LEU A 1 100 ? 18.025 12.170 -44.882 1.00 56.72 100 LEU A O 1
ATOM 776 N N . PRO A 1 101 ? 16.002 13.103 -44.535 1.00 53.41 101 PRO A N 1
ATOM 777 C CA . PRO A 1 101 ? 16.238 14.185 -45.479 1.00 53.41 101 PRO A CA 1
ATOM 778 C C . PRO A 1 101 ? 17.328 15.096 -44.902 1.00 53.41 101 PRO A C 1
ATOM 780 O O . PRO A 1 101 ? 17.274 15.449 -43.721 1.00 53.41 101 PRO A O 1
ATOM 783 N N . ALA A 1 102 ? 18.332 15.367 -45.739 1.00 64.62 102 ALA A N 1
ATOM 784 C CA . ALA A 1 102 ? 19.472 16.233 -45.448 1.00 64.62 102 ALA A CA 1
ATOM 785 C C . ALA A 1 102 ? 19.051 17.651 -45.042 1.00 64.62 102 ALA A C 1
ATOM 787 O O . ALA A 1 102 ? 18.005 18.124 -45.549 1.00 64.62 102 ALA A O 1
#

Foldseek 3Di:
DCVLLVVLVVCCVQLPPVLVSLVSLLVVLVVCLVVPLVLVPDPDPVSSVVSVVVSVVSVVVNVVSVVVNPQDPPDPRHPVVVVVVVVVCCVVVPDDPPPDDD

Secondary structure (DSSP, 8-state):
-THHHHHHHHHHHHTSSHHHHHHHHHHHHHHHHHHH--TTT--SHHHHHHHHHHHHHHHHHHHHHHHHTTSPSSPSS-HHHHHHHHHHHHHHHTS-TTSS--

pLDDT: mean 82.89, std 12.03, range [53.41, 97.12]

Radius of gyration: 21.31 Å; chains: 1; bounding box: 40×30×69 Å

Sequence (102 aa):
SGAMLIVGGLSVLAGVKPRHGLAAIIGFLIPVSLQMHRFWEEQDPEKKMTETIHFMKNMALVGAALTMLQINEPWPVSIDGARRDEEMFVRLGGRDLRALPA